Protein AF-A0A7C7RVY7-F1 (afdb_monomer_lite)

Sequence (137 aa):
MDIIFSHRCLEYQRIGHPEGPARVRIAHEYLTGKGFTSLEPAPAGREELLAVHALELVRRNMARIYQVFTEIPTILKGLINDPHMNGSCDMNEGLHRARKILLKITDMGLPTATEVLDPITPQYLAGLVCWAAIGAR

Foldseek 3Di:
DEDEDAPVQLVDDDPPDPDHSVNSVVVVVVCVVVVYHYDYADADDLVLQLCCVPPVSCVVRVSRNVVQQVVLQVVLVVQQQCVPPPNPRPNVVSLVVNLVVLVVCVVSVGAHEHEDDDPPSCVSNPPSHPYYHHDPD

Radius of gyration: 16.59 Å; chains: 1; bounding box: 36×34×41 Å

pLDDT: mean 81.67, std 9.03, range [53.22, 94.62]

Secondary structure (DSSP, 8-state):
-EEE--GGGGT---TT-SS-HHHHHHHHHHHHHTTPEEE---PPPHHHHHGGGSHHHHHHTHHHHHHHHHHHHHHHHHHHH-TTSSS---HHHHHHHHHHHHHHHHHTT---EEEE-SSSHHHHHTTT-SEEEE---

Structure (mmCIF, N/CA/C/O backbone):
data_AF-A0A7C7RVY7-F1
#
_entry.id   AF-A0A7C7RVY7-F1
#
loop_
_atom_site.group_PDB
_atom_site.id
_atom_site.type_symbol
_atom_site.label_atom_id
_atom_site.label_alt_id
_atom_site.label_comp_id
_atom_site.label_asym_id
_atom_site.label_entity_id
_atom_site.label_seq_id
_atom_site.pdbx_PDB_ins_code
_atom_site.Cartn_x
_atom_site.Cartn_y
_atom_site.Cartn_z
_atom_site.occupancy
_atom_site.B_iso_or_equiv
_atom_site.auth_seq_id
_atom_site.auth_comp_id
_atom_site.auth_asym_id
_atom_site.auth_atom_id
_atom_site.pdbx_PDB_model_num
ATOM 1 N N . MET A 1 1 ? -12.439 9.080 17.986 1.00 71.44 1 MET A N 1
ATOM 2 C CA . MET A 1 1 ? -12.164 8.882 16.549 1.00 71.44 1 MET A CA 1
ATOM 3 C C . MET A 1 1 ? -10.701 8.537 16.478 1.00 71.44 1 MET A C 1
ATOM 5 O O . MET A 1 1 ? -9.899 9.276 17.043 1.00 71.44 1 MET A O 1
ATOM 9 N N . ASP A 1 2 ? -10.384 7.404 15.875 1.00 78.94 2 ASP A N 1
ATOM 10 C CA . ASP A 1 2 ? -9.056 6.821 16.010 1.00 78.94 2 ASP A CA 1
ATOM 11 C C . ASP A 1 2 ? -8.202 7.171 14.794 1.00 78.94 2 ASP A C 1
ATOM 13 O O . ASP A 1 2 ? -8.710 7.271 13.675 1.00 78.94 2 ASP A O 1
ATOM 17 N N . ILE A 1 3 ? -6.910 7.380 15.023 1.00 82.44 3 ILE A N 1
ATOM 18 C CA . ILE A 1 3 ? -5.912 7.598 13.976 1.00 82.44 3 ILE A CA 1
ATOM 19 C C . ILE A 1 3 ? -4.927 6.440 14.000 1.00 82.44 3 ILE A C 1
ATOM 21 O O . ILE A 1 3 ? -4.540 5.971 15.065 1.00 82.44 3 ILE A O 1
ATOM 25 N N . ILE A 1 4 ? -4.518 5.967 12.829 1.00 82.62 4 ILE A N 1
ATOM 26 C CA . ILE A 1 4 ? -3.537 4.887 12.730 1.00 82.62 4 ILE A CA 1
ATOM 27 C C . ILE A 1 4 ? -2.172 5.544 12.608 1.00 82.62 4 ILE A C 1
ATOM 29 O O . ILE A 1 4 ? -1.910 6.268 11.647 1.00 82.62 4 ILE A O 1
ATOM 33 N N . PHE A 1 5 ? -1.326 5.340 13.610 1.00 84.44 5 PHE A N 1
ATOM 34 C CA . PHE A 1 5 ? -0.040 6.013 13.721 1.00 84.44 5 PHE A CA 1
ATOM 35 C C . PHE A 1 5 ? 0.999 5.038 14.258 1.00 84.44 5 PHE A C 1
ATOM 37 O O . PHE A 1 5 ? 0.720 4.334 15.219 1.00 84.44 5 PHE A O 1
ATOM 44 N N . SER A 1 6 ? 2.191 5.028 13.657 1.00 84.31 6 SER A N 1
ATOM 45 C CA . SER A 1 6 ? 3.343 4.307 14.195 1.00 84.31 6 SER A CA 1
ATOM 46 C C . SER A 1 6 ? 4.458 5.266 14.555 1.00 84.31 6 SER A C 1
ATOM 48 O O . SER A 1 6 ? 4.841 6.114 13.743 1.00 84.31 6 SER A O 1
ATOM 50 N N . HIS A 1 7 ? 5.061 5.073 15.727 1.00 85.56 7 HIS A N 1
ATOM 51 C CA . HIS A 1 7 ? 6.254 5.828 16.120 1.00 85.56 7 HIS A CA 1
ATOM 52 C C . HIS A 1 7 ? 7.431 5.628 15.156 1.00 85.56 7 HIS A C 1
ATOM 54 O O . HIS A 1 7 ? 8.246 6.537 14.999 1.00 85.56 7 HIS A O 1
ATOM 60 N N . ARG A 1 8 ? 7.470 4.511 14.417 1.00 82.81 8 ARG A N 1
ATOM 61 C CA . ARG A 1 8 ? 8.477 4.256 13.374 1.00 82.81 8 ARG A CA 1
ATOM 62 C C . ARG A 1 8 ? 8.446 5.295 12.252 1.00 82.81 8 ARG A C 1
ATOM 64 O O . ARG A 1 8 ? 9.468 5.553 11.622 1.00 82.81 8 ARG A O 1
ATOM 71 N N . CYS A 1 9 ? 7.306 5.948 12.019 1.00 78.38 9 CYS A N 1
ATOM 72 C CA . CYS A 1 9 ? 7.202 7.031 11.039 1.00 78.38 9 CYS A CA 1
ATOM 73 C C . CYS A 1 9 ? 8.065 8.250 11.415 1.00 78.38 9 CYS A C 1
ATOM 75 O O . CYS A 1 9 ? 8.415 9.042 10.542 1.00 78.38 9 CYS A O 1
ATOM 77 N N . LEU A 1 10 ? 8.436 8.399 12.693 1.00 82.50 10 LEU A N 1
ATOM 78 C CA . LEU A 1 10 ? 9.333 9.457 13.173 1.00 82.50 10 LEU A CA 1
ATOM 79 C C . LEU A 1 10 ? 10.812 9.145 12.910 1.00 82.50 10 LEU A C 1
ATOM 81 O O . LEU A 1 10 ? 11.650 10.042 12.949 1.00 82.50 10 LEU A O 1
ATOM 85 N N . GLU A 1 11 ? 11.139 7.889 12.625 1.00 81.00 11 GLU A N 1
ATOM 86 C CA . GLU A 1 11 ? 12.500 7.448 12.309 1.00 81.00 11 GLU A CA 1
ATOM 87 C C . GLU A 1 11 ? 12.790 7.538 10.804 1.00 81.00 11 GLU A C 1
ATOM 89 O O . GLU A 1 11 ? 13.937 7.422 10.374 1.00 81.00 11 GLU A O 1
ATOM 94 N N . TYR A 1 12 ? 11.758 7.755 9.982 1.00 69.69 12 TYR A N 1
ATOM 95 C CA . TYR A 1 12 ? 11.889 7.739 8.534 1.00 69.69 12 TYR A CA 1
ATOM 96 C C . TYR A 1 12 ? 12.706 8.932 8.023 1.00 69.69 12 TYR A C 1
ATOM 98 O O . TYR A 1 12 ? 12.234 10.067 7.959 1.00 69.69 12 TYR A O 1
ATOM 106 N N . GLN A 1 13 ? 13.938 8.664 7.598 1.00 65.12 13 GLN A N 1
ATOM 107 C CA . GLN A 1 13 ? 14.808 9.639 6.953 1.00 65.12 13 GLN A CA 1
ATOM 108 C C . GLN A 1 13 ? 15.165 9.150 5.555 1.00 65.12 13 GLN A C 1
ATOM 110 O O . GLN A 1 13 ? 15.951 8.222 5.379 1.00 65.12 13 GLN A O 1
ATOM 115 N N . ARG A 1 14 ? 14.584 9.783 4.534 1.00 63.16 14 ARG A N 1
ATOM 116 C CA . ARG A 1 14 ? 14.947 9.529 3.140 1.00 63.16 14 ARG A CA 1
ATOM 117 C C . ARG A 1 14 ? 15.143 10.854 2.419 1.00 63.16 14 ARG A C 1
ATOM 119 O O . ARG A 1 14 ? 14.253 11.703 2.419 1.00 63.16 14 ARG A O 1
ATOM 126 N N . ILE A 1 15 ? 16.325 11.029 1.830 1.00 53.22 15 ILE A N 1
ATOM 127 C CA . ILE A 1 15 ? 16.684 12.231 1.068 1.00 53.22 15 ILE A CA 1
ATOM 128 C C . ILE A 1 15 ? 15.660 12.413 -0.063 1.00 53.22 15 ILE A C 1
ATOM 130 O O . ILE A 1 15 ? 15.406 11.482 -0.824 1.00 53.22 15 ILE A O 1
ATOM 134 N N . GLY A 1 16 ? 15.045 13.598 -0.139 1.00 55.53 16 GLY A N 1
ATOM 135 C CA . GLY A 1 16 ? 14.034 13.933 -1.148 1.00 55.53 16 GLY A CA 1
ATOM 136 C C . GLY A 1 16 ? 12.608 13.453 -0.850 1.00 55.53 16 GLY A C 1
ATOM 137 O O . GLY A 1 16 ? 11.727 13.644 -1.685 1.00 55.53 16 GLY A O 1
ATOM 138 N N . HIS A 1 17 ? 12.340 12.848 0.314 1.00 55.22 17 HIS A N 1
ATOM 139 C CA . HIS A 1 17 ? 10.966 12.527 0.699 1.00 55.22 17 HIS A CA 1
ATOM 140 C C . HIS A 1 17 ? 10.235 13.773 1.234 1.00 55.22 17 HIS A C 1
ATOM 142 O O . HIS A 1 17 ? 10.758 14.431 2.134 1.00 55.22 17 HIS A O 1
ATOM 148 N N . PRO A 1 18 ? 9.036 14.105 0.718 1.00 55.53 18 PRO A N 1
ATOM 149 C CA . PRO A 1 18 ? 8.340 15.354 1.051 1.00 55.53 18 PRO A CA 1
ATOM 150 C C . PRO A 1 18 ? 7.820 15.394 2.494 1.00 55.53 18 PRO A C 1
ATOM 152 O O . PRO A 1 18 ? 7.736 16.462 3.097 1.00 55.53 18 PRO A O 1
ATOM 155 N N . GLU A 1 19 ? 7.513 14.227 3.061 1.00 61.81 19 GLU A N 1
ATOM 156 C CA . GLU A 1 19 ? 7.123 14.083 4.461 1.00 61.81 19 GLU A CA 1
ATOM 157 C C . GLU A 1 19 ? 8.348 13.703 5.289 1.00 61.81 19 GLU A C 1
ATOM 159 O O . GLU A 1 19 ? 8.809 12.560 5.246 1.00 61.81 19 GLU A O 1
ATOM 164 N N . GLY A 1 20 ? 8.905 14.690 5.992 1.00 68.94 20 GLY A N 1
ATOM 165 C CA . GLY A 1 20 ? 9.962 14.481 6.976 1.00 68.94 20 GLY A CA 1
ATOM 166 C C . GLY A 1 20 ? 9.390 14.173 8.368 1.00 68.94 20 GLY A C 1
ATOM 167 O O . GLY A 1 20 ? 8.259 14.572 8.666 1.00 68.94 20 GLY A O 1
ATOM 168 N N . PRO A 1 21 ? 10.181 13.565 9.272 1.00 78.56 21 PRO A N 1
ATOM 169 C CA . PRO A 1 21 ? 9.762 13.234 10.640 1.00 78.56 21 PRO A CA 1
ATOM 170 C C . PRO A 1 21 ? 9.120 14.389 11.410 1.00 78.56 21 PRO A C 1
ATOM 172 O O . PRO A 1 21 ? 8.232 14.193 12.237 1.00 78.56 21 PRO A O 1
ATOM 175 N N . ALA A 1 22 ? 9.565 15.618 11.133 1.00 81.75 22 ALA A N 1
ATOM 176 C CA . ALA A 1 22 ? 9.038 16.821 11.759 1.00 81.75 22 ALA A CA 1
ATOM 177 C C . ALA A 1 22 ? 7.565 17.081 11.403 1.00 81.75 22 ALA A C 1
ATOM 179 O O . ALA A 1 22 ? 6.787 17.401 12.296 1.00 81.75 22 ALA A O 1
ATOM 180 N N . ARG A 1 23 ? 7.161 16.905 10.135 1.00 79.62 23 ARG A N 1
ATOM 181 C CA . ARG A 1 23 ? 5.758 17.087 9.718 1.00 79.62 23 ARG A CA 1
ATOM 182 C C . ARG A 1 23 ? 4.855 16.028 10.331 1.00 79.62 23 ARG A C 1
ATOM 184 O O . ARG A 1 23 ? 3.813 16.365 10.885 1.00 79.62 23 ARG A O 1
ATOM 191 N N . VAL A 1 24 ? 5.301 14.773 10.293 1.00 83.38 24 VAL A N 1
ATOM 192 C CA . VAL A 1 24 ? 4.584 13.635 10.880 1.00 83.38 24 VAL A CA 1
ATOM 193 C C . VAL A 1 24 ? 4.355 13.848 12.380 1.00 83.38 24 VAL A C 1
ATOM 195 O O . VAL A 1 24 ? 3.243 13.655 12.867 1.00 83.38 24 VAL A O 1
ATOM 198 N N . ARG A 1 25 ? 5.378 14.318 13.103 1.00 86.75 25 ARG A N 1
ATOM 199 C CA . ARG A 1 25 ? 5.276 14.656 14.528 1.00 86.75 25 ARG A CA 1
ATOM 200 C C . ARG A 1 25 ? 4.276 15.778 14.798 1.00 86.75 25 ARG A C 1
ATOM 202 O O . ARG A 1 25 ? 3.405 15.597 15.638 1.00 86.75 25 ARG A O 1
ATOM 209 N N . ILE A 1 26 ? 4.361 16.892 14.066 1.00 88.06 26 ILE A N 1
ATOM 210 C CA . ILE A 1 26 ? 3.440 18.031 14.233 1.00 88.06 26 ILE A CA 1
ATOM 211 C C . ILE A 1 26 ? 1.990 17.593 13.995 1.00 88.06 26 ILE A C 1
ATOM 213 O O . ILE A 1 26 ? 1.102 17.944 14.770 1.00 88.06 26 ILE A O 1
ATOM 217 N N . ALA A 1 27 ? 1.744 16.806 12.944 1.00 86.50 27 ALA A N 1
ATOM 218 C CA . ALA A 1 27 ? 0.415 16.286 12.646 1.00 86.50 27 ALA A CA 1
ATOM 219 C C . ALA A 1 27 ? -0.095 15.362 13.763 1.00 86.50 27 ALA A C 1
ATOM 221 O O . ALA A 1 27 ? -1.235 15.509 14.201 1.00 86.50 27 ALA A O 1
ATOM 222 N N . HIS A 1 28 ? 0.751 14.454 14.262 1.00 87.56 28 HIS A N 1
ATOM 223 C CA . HIS A 1 28 ? 0.386 13.583 15.375 1.00 87.56 28 HIS A CA 1
ATOM 224 C C . HIS A 1 28 ? 0.059 14.390 16.637 1.00 87.56 28 HIS A C 1
ATOM 226 O O . HIS A 1 28 ? -1.009 14.190 17.213 1.00 87.56 28 HIS A O 1
ATOM 232 N N . GLU A 1 29 ? 0.927 15.313 17.051 1.00 90.12 29 GLU A N 1
ATOM 233 C CA . GLU A 1 29 ? 0.724 16.151 18.240 1.00 90.12 29 GLU A CA 1
ATOM 234 C C . GLU A 1 29 ? -0.567 16.975 18.131 1.00 90.12 29 GLU A C 1
ATOM 236 O O . GLU A 1 29 ? -1.357 17.019 19.077 1.00 90.12 29 GLU A O 1
ATOM 241 N N . TYR A 1 30 ? -0.828 17.567 16.960 1.00 91.19 30 TYR A N 1
ATOM 242 C CA . TYR A 1 30 ? -2.057 18.311 16.692 1.00 91.19 30 TYR A CA 1
ATOM 243 C C . TYR A 1 30 ? -3.309 17.439 16.851 1.00 91.19 30 TYR A C 1
ATOM 245 O O . TYR A 1 30 ? -4.262 17.840 17.521 1.00 91.19 30 TYR A O 1
ATOM 253 N N . LEU A 1 31 ? -3.315 16.243 16.254 1.00 89.31 31 LEU A N 1
ATOM 254 C CA . LEU A 1 31 ? -4.461 15.334 16.304 1.00 89.31 31 LEU A CA 1
ATOM 255 C C . LEU A 1 31 ? -4.685 14.786 17.719 1.00 89.31 31 LEU A C 1
ATOM 257 O O . LEU A 1 31 ? -5.818 14.784 18.199 1.00 89.31 31 LEU A O 1
ATOM 261 N N . THR A 1 32 ? -3.623 14.422 18.436 1.00 88.94 32 THR A N 1
ATOM 262 C CA . THR A 1 32 ? -3.720 14.023 19.849 1.00 88.94 32 THR A CA 1
ATOM 263 C C . THR A 1 32 ? -4.286 15.159 20.700 1.00 88.94 32 THR A C 1
ATOM 265 O O . THR A 1 32 ? -5.186 14.938 21.508 1.00 88.94 32 THR A O 1
ATOM 268 N N . GLY A 1 33 ? -3.846 16.401 20.466 1.00 91.31 33 GLY A N 1
ATOM 269 C CA . GLY A 1 33 ? -4.378 17.594 21.134 1.00 91.31 33 GLY A CA 1
ATOM 270 C C . GLY A 1 33 ? -5.858 17.874 20.838 1.00 91.31 33 GLY A C 1
ATOM 271 O O . GLY A 1 33 ? -6.526 18.549 21.618 1.00 91.31 33 GLY A O 1
ATOM 272 N N . LYS A 1 34 ? -6.401 17.331 19.741 1.00 92.31 34 LYS A N 1
ATOM 273 C CA . LYS A 1 34 ? -7.833 17.369 19.398 1.00 92.31 34 LYS A CA 1
ATOM 274 C C . LYS A 1 34 ? -8.634 16.193 19.978 1.00 92.31 34 LYS A C 1
ATOM 276 O O . LYS A 1 34 ? -9.831 16.105 19.716 1.00 92.31 34 LYS A O 1
ATOM 281 N N . GLY A 1 35 ? -8.005 15.318 20.765 1.00 90.38 35 GLY A N 1
ATOM 282 C CA . GLY A 1 35 ? -8.652 14.172 21.407 1.00 90.38 35 GLY A CA 1
ATOM 283 C C . GLY A 1 35 ? -8.761 12.929 20.521 1.00 90.38 35 GLY A C 1
ATOM 284 O O . GLY A 1 35 ? -9.567 12.046 20.813 1.00 90.38 35 GLY A O 1
ATOM 285 N N . PHE A 1 36 ? -7.986 12.847 19.435 1.00 89.31 36 PHE A N 1
ATOM 286 C CA . PHE A 1 36 ? -7.880 11.616 18.652 1.00 89.31 36 PHE A CA 1
ATOM 287 C C . PHE A 1 36 ? -6.973 10.616 19.369 1.00 89.31 36 PHE A C 1
ATOM 289 O O . PHE A 1 36 ? -5.951 10.988 19.946 1.00 89.31 36 PHE A O 1
ATOM 296 N N . THR A 1 37 ? -7.343 9.340 19.318 1.00 87.19 37 THR A N 1
ATOM 297 C CA . THR A 1 37 ? -6.574 8.255 19.934 1.00 87.19 37 THR A CA 1
ATOM 298 C C . THR A 1 37 ? -5.733 7.556 18.873 1.00 87.19 37 THR A C 1
ATOM 300 O O . THR A 1 37 ? -6.255 7.169 17.828 1.00 87.19 37 THR A O 1
ATOM 303 N N . SER A 1 38 ? -4.435 7.396 19.136 1.00 84.31 38 SER A N 1
ATOM 304 C CA . SER A 1 38 ? -3.533 6.665 18.245 1.00 84.31 38 SER A CA 1
ATOM 305 C C . SER A 1 38 ? -3.680 5.157 18.416 1.00 84.31 38 SER A C 1
ATOM 307 O O . SER A 1 38 ? -3.599 4.637 19.528 1.00 84.31 38 SER A O 1
ATOM 309 N N . LEU A 1 39 ? -3.842 4.461 17.297 1.00 86.19 39 LEU A N 1
ATOM 310 C CA . LEU A 1 39 ? -3.772 3.013 17.184 1.00 86.19 39 LEU A CA 1
ATOM 311 C C . LEU A 1 39 ? -2.469 2.637 16.477 1.00 86.19 39 LEU A C 1
ATOM 313 O O . LEU A 1 39 ? -2.258 3.013 15.321 1.00 86.19 39 LEU A O 1
ATOM 317 N N . GLU A 1 40 ? -1.617 1.880 17.167 1.00 83.56 40 GLU A N 1
ATOM 318 C CA . GLU A 1 40 ? -0.379 1.365 16.583 1.00 83.56 40 GLU A CA 1
ATOM 319 C C . GLU A 1 40 ? -0.717 0.258 15.562 1.00 83.56 40 GLU A C 1
ATOM 321 O O . GLU A 1 40 ? -1.456 -0.679 15.891 1.00 83.56 40 GLU A O 1
ATOM 326 N N . PRO A 1 41 ? -0.224 0.349 14.315 1.00 83.50 41 PRO A N 1
ATOM 327 C CA . PRO A 1 41 ? -0.417 -0.698 13.321 1.00 83.50 41 PRO A CA 1
ATOM 328 C C . PRO A 1 41 ? 0.339 -1.977 13.707 1.00 83.50 41 PRO A C 1
ATOM 330 O O . PRO A 1 41 ? 1.463 -1.929 14.206 1.00 83.50 41 PRO A O 1
ATOM 333 N N . ALA A 1 42 ? -0.270 -3.132 13.438 1.00 83.12 42 ALA A N 1
ATOM 334 C CA . ALA A 1 42 ? 0.368 -4.439 13.584 1.00 83.12 42 ALA A CA 1
ATOM 335 C C . ALA A 1 42 ? 0.015 -5.341 12.391 1.00 83.12 42 ALA A C 1
ATOM 337 O O . ALA A 1 42 ? -1.090 -5.232 11.869 1.00 83.12 42 ALA A O 1
ATOM 338 N N . PRO A 1 43 ? 0.880 -6.274 11.960 1.00 80.75 43 PRO A N 1
ATOM 339 C CA . PRO A 1 43 ? 0.589 -7.113 10.799 1.00 80.75 43 PRO A CA 1
ATOM 340 C C . PRO A 1 43 ? -0.731 -7.876 10.963 1.00 80.75 43 PRO A C 1
ATOM 342 O O . PRO A 1 43 ? -0.964 -8.481 12.011 1.00 80.75 43 PRO A O 1
ATOM 345 N N . ALA A 1 44 ? -1.603 -7.859 9.954 1.00 82.62 44 ALA A N 1
ATOM 346 C CA . ALA A 1 44 ? -2.849 -8.626 9.976 1.00 82.62 44 ALA A CA 1
ATOM 347 C C . ALA A 1 44 ? -2.589 -10.120 9.725 1.00 82.62 44 ALA A C 1
ATOM 349 O O . ALA A 1 44 ? -1.814 -10.495 8.844 1.00 82.62 44 ALA A O 1
ATOM 350 N N . GLY A 1 45 ? -3.254 -10.979 10.495 1.00 82.88 45 GLY A N 1
ATOM 351 C CA . GLY A 1 45 ? -3.309 -12.416 10.251 1.00 82.88 45 GLY A CA 1
ATOM 352 C C . GLY A 1 45 ? -4.258 -12.768 9.104 1.00 82.88 45 GLY A C 1
ATOM 353 O O . GLY A 1 45 ? -5.102 -11.973 8.693 1.00 82.88 45 GLY A O 1
ATOM 354 N N . ARG A 1 46 ? -4.159 -14.003 8.598 1.00 79.06 46 ARG A N 1
ATOM 355 C CA . ARG A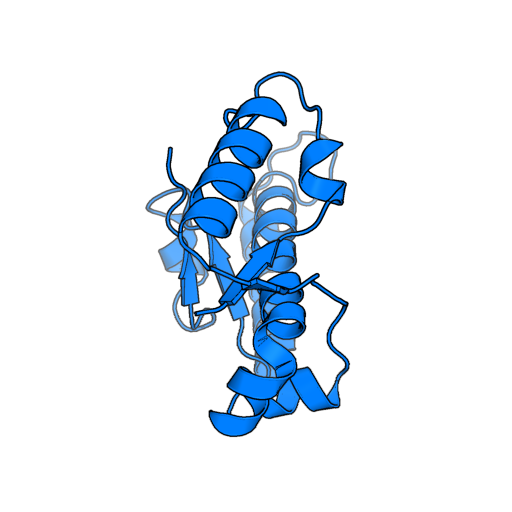 1 46 ? -4.982 -14.480 7.471 1.00 79.06 46 ARG A CA 1
ATOM 356 C C . ARG A 1 46 ? -6.484 -14.364 7.735 1.00 79.06 46 ARG A C 1
ATOM 358 O O . ARG A 1 46 ? -7.221 -13.950 6.851 1.00 79.06 46 ARG A O 1
ATOM 365 N N . 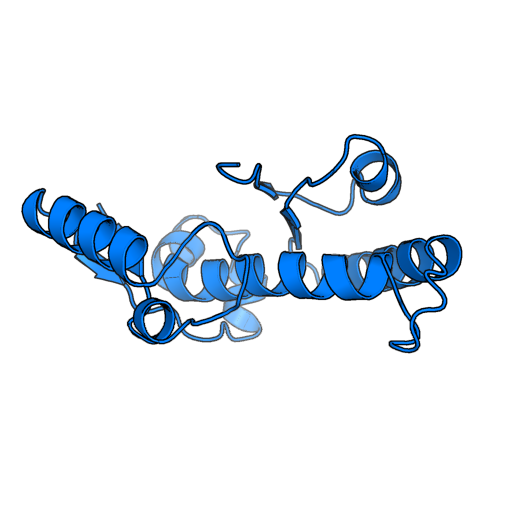GLU A 1 47 ? -6.932 -14.725 8.934 1.00 80.75 47 GLU A N 1
ATOM 366 C CA . GLU A 1 47 ? -8.352 -14.669 9.304 1.00 80.75 47 GLU A CA 1
ATOM 367 C C . GLU A 1 47 ? -8.882 -13.233 9.326 1.00 80.75 47 GLU A C 1
ATOM 369 O O . GLU A 1 47 ? -9.973 -12.971 8.833 1.00 80.75 47 GLU A O 1
ATOM 374 N N . GLU A 1 48 ? -8.087 -12.284 9.818 1.00 80.38 48 GLU A N 1
ATOM 375 C CA . GLU A 1 48 ? -8.458 -10.866 9.867 1.00 80.38 48 GLU A CA 1
ATOM 376 C C . GLU A 1 48 ? -8.516 -10.248 8.475 1.00 80.38 48 GLU A C 1
ATOM 378 O O . GLU A 1 48 ? -9.399 -9.443 8.191 1.00 80.38 48 GLU A O 1
ATOM 383 N N . LEU A 1 49 ? -7.601 -10.666 7.597 1.00 78.25 49 LEU A N 1
ATOM 384 C CA . LEU A 1 49 ? -7.602 -10.283 6.192 1.00 78.25 49 LEU A CA 1
ATOM 385 C C . LEU A 1 49 ? -8.822 -10.839 5.452 1.00 78.25 49 LEU A C 1
ATOM 387 O O . LEU A 1 49 ? -9.390 -10.141 4.625 1.00 78.25 49 LEU A O 1
ATOM 391 N N . LEU A 1 50 ? -9.267 -12.060 5.754 1.00 78.88 50 LEU A N 1
ATOM 392 C CA . LEU A 1 50 ? -10.489 -12.625 5.167 1.00 78.88 50 LEU A CA 1
ATOM 393 C C . LEU A 1 50 ? -11.762 -11.992 5.754 1.00 78.88 50 LEU A C 1
ATOM 395 O O . LEU A 1 50 ? -12.786 -11.897 5.080 1.00 78.88 5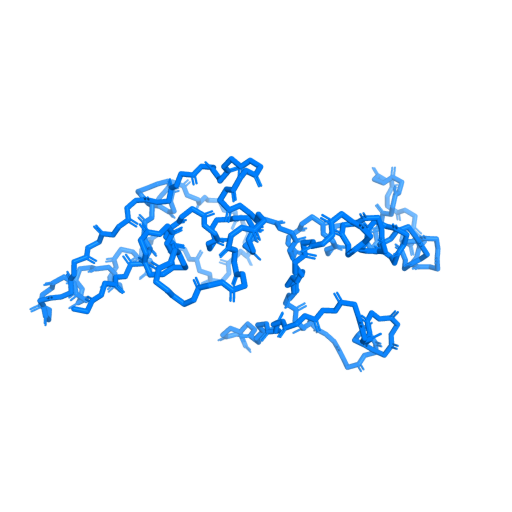0 LEU A O 1
ATOM 399 N N . ALA A 1 51 ? -11.694 -11.522 6.998 1.00 77.81 51 ALA A N 1
ATOM 400 C CA . ALA A 1 51 ? -12.794 -10.894 7.721 1.00 77.81 51 ALA A CA 1
ATOM 401 C C . ALA A 1 51 ? -13.101 -9.447 7.295 1.00 77.81 51 ALA A C 1
ATOM 403 O O . ALA A 1 51 ? -14.079 -8.863 7.762 1.00 77.81 51 ALA A O 1
ATOM 404 N N . VAL A 1 52 ? -12.306 -8.867 6.396 1.00 75.19 52 VAL A N 1
ATOM 405 C CA . VAL A 1 52 ? -12.486 -7.506 5.855 1.00 75.19 52 VAL A CA 1
ATOM 406 C C . VAL A 1 52 ? -13.836 -7.260 5.172 1.00 75.19 52 VAL A C 1
ATOM 408 O O . VAL A 1 52 ? -14.222 -6.113 4.972 1.00 75.19 52 VAL A O 1
ATOM 411 N N . HIS A 1 53 ? -14.576 -8.320 4.841 1.00 75.75 53 HIS A N 1
ATOM 412 C CA . HIS A 1 53 ? -15.933 -8.227 4.293 1.00 75.75 53 HIS A CA 1
ATOM 413 C C . HIS A 1 53 ? -17.002 -7.938 5.363 1.00 75.75 53 HIS A C 1
ATOM 415 O O . HIS A 1 53 ? -18.143 -7.636 5.024 1.00 75.75 53 HIS A O 1
ATOM 421 N N . ALA A 1 54 ? -16.650 -7.994 6.653 1.00 81.25 54 ALA A N 1
ATOM 422 C CA . ALA A 1 54 ? -17.543 -7.694 7.768 1.00 81.25 54 ALA A CA 1
ATOM 423 C C . ALA A 1 54 ? -17.149 -6.380 8.461 1.00 81.25 54 ALA A C 1
ATOM 425 O O . ALA A 1 54 ? -16.094 -6.277 9.087 1.00 81.25 54 ALA A O 1
ATOM 426 N N . LEU A 1 55 ? -18.038 -5.381 8.414 1.00 75.62 55 LEU A N 1
ATOM 427 C CA . LEU A 1 55 ? -17.790 -4.030 8.940 1.00 75.62 55 LEU A CA 1
ATOM 428 C C . LEU A 1 55 ? -17.358 -4.013 10.418 1.00 75.62 55 LEU A C 1
ATOM 430 O O . LEU A 1 55 ? -16.531 -3.196 10.820 1.00 75.62 55 LEU A O 1
ATOM 434 N N . GLU A 1 56 ? -17.908 -4.911 11.232 1.00 75.56 56 GLU A N 1
ATOM 435 C CA . GLU A 1 56 ? -17.581 -5.020 12.655 1.00 75.56 56 GLU A CA 1
ATOM 436 C C . GLU A 1 56 ? -16.147 -5.526 12.887 1.00 75.56 56 GLU A C 1
ATOM 438 O O . GLU A 1 56 ? -15.423 -4.997 13.733 1.00 75.56 56 GLU A O 1
ATOM 443 N N . LEU A 1 57 ? -15.696 -6.488 12.078 1.00 73.88 57 LEU A N 1
ATOM 444 C CA . LEU A 1 57 ? -14.339 -7.037 12.145 1.00 73.88 57 LEU A CA 1
ATOM 445 C C . LEU A 1 57 ? -13.309 -6.082 11.543 1.00 73.88 57 LEU A C 1
ATOM 447 O O . LEU A 1 57 ? -12.199 -5.980 12.066 1.00 73.88 57 LEU A O 1
ATOM 451 N N . VAL A 1 58 ? -13.700 -5.329 10.511 1.00 75.75 58 VAL A N 1
ATOM 452 C CA . VAL A 1 58 ? -12.915 -4.211 9.978 1.00 75.75 58 VAL A CA 1
ATOM 453 C C . VAL A 1 58 ? -12.668 -3.187 11.076 1.00 75.75 58 VAL A C 1
ATOM 455 O O . VAL A 1 58 ? -11.515 -2.902 11.371 1.00 75.75 58 VAL A O 1
ATOM 458 N N . ARG A 1 59 ? -13.723 -2.719 11.761 1.00 75.62 59 ARG A N 1
ATOM 459 C CA . ARG A 1 59 ? -13.609 -1.761 12.877 1.00 75.62 59 ARG A CA 1
ATOM 460 C C . ARG A 1 59 ? -12.691 -2.255 13.990 1.00 75.62 59 ARG A C 1
ATOM 462 O O . ARG A 1 59 ? -11.878 -1.484 14.488 1.00 75.62 59 ARG A O 1
ATOM 469 N N . ARG A 1 60 ? -12.790 -3.536 14.350 1.00 79.75 60 ARG A N 1
ATOM 470 C CA . ARG A 1 60 ? -11.965 -4.142 15.402 1.00 79.75 60 ARG A CA 1
ATOM 471 C C . ARG A 1 60 ? -10.484 -4.255 15.022 1.00 79.75 60 ARG A C 1
ATOM 473 O O . ARG A 1 60 ? -9.637 -4.149 15.901 1.00 79.75 60 ARG A O 1
ATOM 480 N N . ASN A 1 61 ? -10.176 -4.448 13.739 1.00 81.25 61 ASN A N 1
ATOM 481 C CA . ASN A 1 61 ? -8.820 -4.728 13.252 1.00 81.25 61 ASN A CA 1
ATOM 482 C C . ASN A 1 61 ? -8.273 -3.646 12.302 1.00 81.25 61 ASN A C 1
ATOM 484 O O . ASN A 1 61 ? -7.327 -3.901 11.553 1.00 81.25 61 ASN A O 1
ATOM 488 N N . MET A 1 62 ? -8.840 -2.433 12.339 1.00 77.00 62 MET A N 1
ATOM 489 C CA . MET A 1 62 ? -8.527 -1.335 11.411 1.00 77.00 62 MET A CA 1
ATOM 490 C C . MET A 1 62 ? -7.031 -1.059 11.286 1.00 77.00 62 MET A C 1
ATOM 492 O O . MET A 1 62 ? -6.523 -0.969 10.173 1.00 77.00 62 MET A O 1
ATOM 496 N N . ALA A 1 63 ? -6.318 -0.954 12.411 1.00 79.94 63 ALA A N 1
ATOM 497 C CA . ALA A 1 63 ? -4.885 -0.656 12.427 1.00 79.94 63 ALA A CA 1
ATOM 498 C C . ALA A 1 63 ? -4.060 -1.714 11.680 1.00 79.94 63 ALA A C 1
ATOM 500 O O . ALA A 1 63 ? -3.090 -1.389 10.996 1.00 79.94 63 ALA A O 1
ATOM 501 N N . ARG A 1 64 ? -4.490 -2.978 11.762 1.00 80.31 64 ARG A N 1
ATOM 502 C CA . ARG A 1 64 ? -3.807 -4.109 11.133 1.00 80.31 64 ARG A CA 1
ATOM 503 C C . ARG A 1 64 ? -4.091 -4.200 9.643 1.00 80.31 64 ARG A C 1
ATOM 505 O O . ARG A 1 64 ? -3.182 -4.368 8.833 1.00 80.31 64 ARG A O 1
ATOM 512 N N . ILE A 1 65 ? -5.360 -4.036 9.284 1.00 75.81 65 ILE A N 1
ATOM 513 C CA . ILE A 1 65 ? -5.827 -4.022 7.897 1.00 75.81 65 ILE A CA 1
ATOM 514 C C . ILE A 1 65 ? -5.193 -2.847 7.135 1.00 75.81 65 ILE A C 1
ATOM 516 O O . ILE A 1 65 ? -4.700 -3.016 6.021 1.00 75.81 65 ILE A O 1
ATOM 520 N N . TYR A 1 66 ? -5.132 -1.671 7.760 1.00 75.62 66 TYR A N 1
ATOM 521 C CA . TYR A 1 66 ? -4.499 -0.485 7.189 1.00 75.62 66 TYR A CA 1
ATOM 522 C C . TYR A 1 66 ? -3.011 -0.691 6.903 1.00 75.62 66 TYR A C 1
ATOM 524 O O . TYR A 1 66 ? -2.559 -0.321 5.823 1.00 75.62 66 TYR A O 1
ATOM 532 N N . GLN A 1 67 ? -2.254 -1.325 7.811 1.00 74.06 67 GLN A N 1
ATOM 533 C CA . GLN A 1 67 ? -0.832 -1.595 7.575 1.00 74.06 67 GLN A CA 1
ATOM 534 C C . GLN A 1 67 ? -0.619 -2.366 6.267 1.00 74.06 67 GLN A C 1
ATOM 536 O O . GLN A 1 67 ? 0.167 -1.945 5.416 1.00 74.06 67 GLN A O 1
ATOM 541 N N . VAL A 1 68 ? -1.382 -3.443 6.064 1.00 73.00 68 VAL A N 1
ATOM 542 C CA . VAL A 1 68 ? -1.308 -4.254 4.841 1.00 73.00 68 VAL A CA 1
ATOM 543 C C . VAL A 1 68 ? -1.654 -3.418 3.607 1.00 73.00 68 VAL A C 1
ATOM 545 O O . VAL A 1 68 ? -0.927 -3.454 2.614 1.00 73.00 68 VAL A O 1
ATOM 548 N N . PHE A 1 69 ? -2.700 -2.591 3.681 1.00 71.19 69 PHE A N 1
ATOM 549 C CA . PHE A 1 69 ? -3.062 -1.694 2.583 1.00 71.19 69 PHE A CA 1
ATOM 550 C C . PHE A 1 69 ? -2.045 -0.586 2.301 1.00 71.19 69 PHE A C 1
ATOM 552 O O . PHE A 1 69 ? -2.054 -0.074 1.190 1.00 71.19 69 PHE A O 1
ATOM 559 N N . THR A 1 70 ? -1.180 -0.207 3.245 1.00 68.44 70 THR A N 1
ATOM 560 C CA . THR A 1 70 ? -0.114 0.789 3.008 1.00 68.44 70 THR A CA 1
ATOM 561 C C . THR A 1 70 ? 1.168 0.189 2.428 1.00 68.44 70 THR A C 1
ATOM 563 O O . THR A 1 70 ? 1.841 0.824 1.610 1.00 68.44 70 THR A O 1
ATOM 566 N N . GLU A 1 71 ? 1.500 -1.049 2.796 1.00 68.19 71 GLU A N 1
ATOM 567 C CA . GLU A 1 71 ? 2.698 -1.731 2.296 1.00 68.19 71 GLU A CA 1
ATOM 568 C C . GLU A 1 71 ? 2.530 -2.170 0.830 1.00 68.19 71 GLU A C 1
ATOM 570 O O . GLU A 1 71 ? 3.450 -1.990 0.027 1.00 68.19 71 GLU A O 1
ATOM 575 N N . ILE A 1 72 ? 1.340 -2.655 0.446 1.00 69.62 72 ILE A N 1
ATOM 576 C CA . ILE A 1 72 ? 1.029 -3.093 -0.930 1.00 69.62 72 ILE A CA 1
ATOM 577 C C . ILE A 1 72 ? 1.309 -1.994 -1.988 1.00 69.62 72 ILE A C 1
ATOM 579 O O . ILE A 1 72 ? 2.074 -2.275 -2.914 1.00 69.62 72 ILE A O 1
ATOM 583 N N . PRO A 1 73 ? 0.792 -0.748 -1.874 1.00 62.25 73 PRO A N 1
ATOM 584 C CA . PRO A 1 73 ? 1.100 0.355 -2.788 1.00 62.25 73 PRO A CA 1
ATOM 585 C C . PRO A 1 73 ? 2.600 0.599 -2.982 1.00 62.25 73 PRO A C 1
ATOM 587 O O . PRO A 1 73 ? 3.071 0.783 -4.105 1.00 62.25 73 PRO A O 1
ATOM 590 N N . THR A 1 74 ? 3.364 0.585 -1.885 1.00 67.75 74 THR A N 1
ATOM 591 C CA . THR A 1 74 ? 4.804 0.882 -1.902 1.00 67.75 74 THR A CA 1
ATOM 592 C C . THR A 1 74 ? 5.576 -0.204 -2.646 1.00 67.75 74 THR A C 1
ATOM 594 O O . THR A 1 74 ? 6.460 0.097 -3.453 1.00 67.75 74 THR A O 1
ATOM 597 N N . ILE A 1 75 ? 5.208 -1.467 -2.416 1.00 72.50 75 ILE A N 1
ATOM 598 C CA . ILE A 1 75 ? 5.801 -2.628 -3.085 1.00 72.50 75 ILE A CA 1
ATOM 599 C C . ILE A 1 75 ? 5.460 -2.616 -4.580 1.00 72.50 75 ILE A C 1
ATOM 601 O O . ILE A 1 75 ? 6.352 -2.785 -5.414 1.00 72.50 75 ILE A O 1
ATOM 605 N N . LEU A 1 76 ? 4.195 -2.365 -4.934 1.00 78.38 76 LEU A N 1
ATOM 606 C CA . LEU A 1 76 ? 3.752 -2.336 -6.329 1.00 78.38 76 LEU A CA 1
ATOM 607 C C . LEU A 1 76 ? 4.426 -1.219 -7.122 1.00 78.38 76 LEU A C 1
ATOM 609 O O . LEU A 1 76 ? 4.823 -1.450 -8.258 1.00 78.38 76 LEU A O 1
ATOM 613 N N . LYS A 1 77 ? 4.636 -0.041 -6.525 1.00 77.44 77 LYS A N 1
ATOM 614 C CA . LYS A 1 77 ? 5.353 1.055 -7.186 1.00 77.44 77 LYS A CA 1
ATOM 615 C C . LYS A 1 77 ? 6.771 0.651 -7.591 1.00 77.44 77 LYS A C 1
ATOM 617 O O . LYS A 1 77 ? 7.178 0.920 -8.720 1.00 77.44 77 LYS A O 1
ATOM 622 N N . GLY A 1 78 ? 7.532 0.043 -6.680 1.00 82.81 78 GLY A N 1
ATOM 623 C CA . GLY A 1 78 ? 8.890 -0.419 -6.981 1.00 82.81 78 GLY A CA 1
ATOM 624 C C . GLY A 1 78 ? 8.890 -1.496 -8.064 1.00 82.81 78 GLY A C 1
ATOM 625 O O . GLY A 1 78 ? 9.646 -1.404 -9.026 1.00 82.81 78 GLY A O 1
ATOM 626 N N . LEU A 1 79 ? 7.977 -2.462 -7.941 1.00 88.38 79 LEU A N 1
ATOM 627 C CA . LEU A 1 79 ? 7.850 -3.583 -8.868 1.00 88.38 79 LEU A CA 1
ATOM 628 C C . LEU A 1 79 ? 7.432 -3.161 -10.283 1.00 88.38 79 LEU A C 1
ATOM 630 O O . LEU A 1 79 ? 7.953 -3.709 -11.247 1.00 88.38 79 LEU A O 1
ATOM 634 N N . ILE A 1 80 ? 6.481 -2.232 -10.410 1.00 91.25 80 ILE A N 1
ATOM 635 C CA . ILE A 1 80 ? 5.999 -1.757 -11.713 1.00 91.25 80 ILE A CA 1
ATOM 636 C C . ILE A 1 80 ? 7.097 -0.977 -12.425 1.00 91.25 80 ILE A C 1
ATOM 638 O O . ILE A 1 80 ? 7.284 -1.165 -13.619 1.00 91.25 80 ILE A O 1
ATOM 642 N N . ASN A 1 81 ? 7.819 -0.115 -11.705 1.00 89.12 81 ASN A N 1
ATOM 643 C CA . ASN A 1 81 ? 8.825 0.733 -12.333 1.00 89.12 81 ASN A CA 1
ATOM 644 C C . ASN A 1 81 ? 10.077 -0.043 -12.735 1.00 89.12 81 ASN A C 1
ATOM 646 O O . ASN A 1 81 ? 10.585 0.202 -13.816 1.00 89.12 81 ASN A O 1
ATOM 650 N N . ASP A 1 82 ? 10.580 -0.951 -11.899 1.00 90.69 82 ASP A N 1
ATOM 651 C CA . ASP A 1 82 ? 11.798 -1.710 -12.193 1.00 90.69 82 ASP A CA 1
ATOM 652 C C . ASP A 1 82 ? 11.695 -3.136 -11.628 1.00 90.69 82 ASP A C 1
ATOM 654 O O . ASP A 1 82 ? 12.215 -3.430 -10.545 1.00 90.69 82 ASP A O 1
ATOM 658 N N . PRO A 1 83 ? 11.015 -4.055 -12.339 1.00 92.69 83 PRO A N 1
ATOM 659 C CA . PRO A 1 83 ? 10.729 -5.397 -11.827 1.00 92.69 83 PRO A CA 1
ATOM 660 C C . PRO A 1 83 ? 11.976 -6.250 -11.583 1.00 92.69 83 PRO A C 1
ATOM 662 O O . PRO A 1 83 ? 11.888 -7.281 -10.907 1.00 92.69 83 PRO A O 1
ATOM 665 N N . HIS A 1 84 ? 13.115 -5.858 -12.151 1.00 91.31 84 HIS A N 1
ATOM 666 C CA . HIS A 1 84 ? 14.389 -6.561 -12.042 1.00 91.31 84 HIS A CA 1
ATOM 667 C C . HIS A 1 84 ? 15.328 -5.946 -10.997 1.00 91.31 84 HIS A C 1
ATOM 669 O O . HIS A 1 84 ? 16.364 -6.543 -10.714 1.00 91.31 84 HIS A O 1
ATOM 675 N N . MET A 1 85 ? 14.972 -4.793 -10.414 1.00 88.50 85 MET A N 1
ATOM 676 C CA . MET A 1 85 ? 15.800 -4.048 -9.457 1.00 88.50 85 MET A CA 1
ATOM 677 C C . MET A 1 85 ? 17.223 -3.760 -9.973 1.00 88.50 85 MET A C 1
ATOM 679 O O . MET A 1 85 ? 18.190 -3.790 -9.211 1.00 88.50 85 MET A O 1
ATOM 683 N N . ASN A 1 86 ? 17.361 -3.525 -11.277 1.00 91.50 86 ASN A N 1
ATOM 684 C CA . ASN A 1 86 ? 18.642 -3.325 -11.957 1.00 91.50 86 ASN A CA 1
ATOM 685 C C . ASN A 1 86 ? 18.704 -2.015 -12.761 1.00 91.50 86 ASN A C 1
ATOM 687 O O . ASN A 1 86 ? 19.670 -1.793 -13.488 1.00 91.50 86 ASN A O 1
ATOM 691 N N . GLY A 1 87 ? 17.687 -1.158 -12.650 1.00 89.31 87 GLY A N 1
ATOM 692 C CA . GLY A 1 87 ? 17.578 0.103 -13.378 1.00 89.31 87 GLY A CA 1
ATOM 693 C C . GLY A 1 87 ? 17.124 -0.031 -14.834 1.00 89.31 87 GLY A C 1
ATOM 694 O O . GLY A 1 87 ? 17.172 0.957 -15.560 1.00 89.31 87 GLY A O 1
ATOM 695 N N . SER A 1 88 ? 16.689 -1.218 -15.274 1.00 91.31 88 SER A N 1
ATOM 696 C CA . SER A 1 88 ? 16.193 -1.447 -16.645 1.00 91.31 88 SER A CA 1
ATOM 697 C C . SER A 1 88 ? 14.906 -0.690 -16.962 1.00 91.31 88 SER A C 1
ATOM 699 O O . SER A 1 88 ? 14.628 -0.415 -18.127 1.00 91.31 88 SER A O 1
ATOM 701 N N . CYS A 1 89 ? 14.129 -0.361 -15.929 1.00 91.31 89 CYS A N 1
ATOM 702 C CA . CYS A 1 89 ? 12.835 0.294 -16.048 1.00 91.31 89 CYS A CA 1
ATOM 703 C C . CYS A 1 89 ? 11.843 -0.452 -16.966 1.00 91.31 89 CYS A C 1
ATOM 705 O O . CYS A 1 89 ? 11.066 0.182 -17.685 1.00 91.31 89 CYS A O 1
ATOM 707 N N . ASP A 1 90 ? 11.876 -1.794 -16.979 1.00 93.56 90 ASP A N 1
ATOM 708 C CA . ASP A 1 90 ? 10.959 -2.613 -17.784 1.00 93.56 90 ASP A CA 1
ATOM 709 C C . ASP A 1 90 ? 9.528 -2.586 -17.217 1.00 93.56 90 ASP A C 1
ATOM 711 O O . ASP A 1 90 ? 9.061 -3.499 -16.531 1.00 93.56 90 ASP A O 1
ATOM 715 N N . MET A 1 91 ? 8.813 -1.502 -17.510 1.00 91.81 91 MET A N 1
ATOM 716 C CA . MET A 1 91 ? 7.457 -1.287 -17.011 1.00 91.81 91 MET A CA 1
ATOM 717 C C . MET A 1 91 ? 6.435 -2.277 -17.576 1.00 91.81 91 MET A C 1
ATOM 719 O O . MET A 1 91 ? 5.424 -2.537 -16.926 1.00 91.81 91 MET A O 1
ATOM 723 N N . ASN A 1 92 ? 6.670 -2.850 -18.762 1.00 94.12 92 ASN A N 1
ATOM 724 C CA . ASN A 1 92 ? 5.743 -3.819 -19.350 1.00 94.12 92 ASN A CA 1
ATOM 725 C C . ASN A 1 92 ? 5.720 -5.108 -18.528 1.00 94.12 92 ASN A C 1
ATOM 727 O O . ASN A 1 92 ? 4.647 -5.573 -18.126 1.00 94.12 92 ASN A O 1
ATOM 731 N N . GLU A 1 93 ? 6.898 -5.654 -18.222 1.00 94.62 93 GLU A N 1
ATOM 732 C CA . GLU A 1 93 ? 7.006 -6.807 -17.330 1.00 94.62 93 GLU A CA 1
ATOM 733 C C . GLU A 1 93 ? 6.541 -6.438 -15.911 1.00 94.62 93 GLU A C 1
ATOM 735 O O . GLU A 1 93 ? 5.809 -7.200 -15.273 1.00 94.62 93 GLU A O 1
ATOM 740 N N . GLY A 1 94 ? 6.872 -5.233 -15.436 1.00 93.62 94 GLY A N 1
ATOM 741 C CA . GLY A 1 94 ? 6.441 -4.721 -14.135 1.00 93.62 94 GLY A CA 1
ATOM 742 C C . GLY A 1 94 ? 4.921 -4.716 -13.961 1.00 93.62 94 GLY A C 1
ATOM 743 O O . GLY A 1 94 ? 4.405 -5.278 -12.989 1.00 93.62 94 GLY A O 1
ATOM 744 N N . LEU A 1 95 ? 4.185 -4.164 -14.930 1.00 93.19 95 LEU A N 1
ATOM 745 C CA . LEU A 1 95 ? 2.718 -4.163 -14.951 1.00 93.19 95 LEU A CA 1
ATOM 746 C C . LEU A 1 95 ? 2.148 -5.583 -14.989 1.00 93.19 95 LEU A C 1
ATOM 748 O O . LEU A 1 95 ? 1.194 -5.894 -14.269 1.00 93.19 95 LEU A O 1
ATOM 752 N N . HIS A 1 96 ? 2.743 -6.471 -15.787 1.00 94.56 96 HIS A N 1
ATOM 753 C CA . HIS A 1 96 ? 2.283 -7.850 -15.899 1.00 94.56 96 HIS A CA 1
ATOM 754 C C . HIS A 1 96 ? 2.460 -8.624 -14.579 1.00 94.56 96 HIS A C 1
ATOM 756 O O . HIS A 1 96 ? 1.551 -9.340 -14.141 1.00 94.56 96 HIS A O 1
ATOM 762 N N . ARG A 1 97 ? 3.596 -8.441 -13.894 1.00 93.56 97 ARG A N 1
ATOM 763 C CA . ARG A 1 97 ? 3.866 -9.041 -12.576 1.00 93.56 97 ARG A CA 1
ATOM 764 C C . ARG A 1 97 ? 2.968 -8.463 -11.492 1.00 93.56 97 ARG A C 1
ATOM 766 O O . ARG A 1 97 ? 2.379 -9.234 -10.736 1.00 93.56 97 ARG A O 1
ATOM 773 N N . ALA A 1 98 ? 2.813 -7.141 -11.447 1.00 91.31 98 ALA A N 1
ATOM 774 C CA . ALA A 1 98 ? 1.914 -6.468 -10.513 1.00 91.31 98 ALA A CA 1
ATOM 775 C C . ALA A 1 98 ? 0.482 -6.999 -10.643 1.00 91.31 98 ALA A C 1
ATOM 777 O O . ALA A 1 98 ? -0.115 -7.425 -9.654 1.00 91.31 98 ALA A O 1
ATOM 778 N N . ARG A 1 99 ? -0.038 -7.086 -11.873 1.00 92.38 99 ARG A N 1
ATOM 779 C CA . ARG A 1 99 ? -1.379 -7.623 -12.130 1.00 92.38 99 ARG A CA 1
ATOM 780 C C . ARG A 1 99 ? -1.513 -9.089 -11.709 1.00 92.38 99 ARG A C 1
ATOM 782 O O . ARG A 1 99 ? -2.513 -9.443 -11.093 1.00 92.38 99 ARG A O 1
ATOM 789 N N . LYS A 1 100 ? -0.511 -9.940 -11.973 1.00 93.56 100 LYS A N 1
ATOM 790 C CA . LYS A 1 100 ? -0.496 -11.345 -11.509 1.00 93.56 100 LYS A CA 1
ATOM 791 C C . LYS A 1 100 ? -0.533 -11.464 -9.986 1.00 93.56 100 LYS A C 1
ATOM 793 O O . LYS A 1 100 ? -1.193 -12.360 -9.468 1.00 93.56 100 LYS A O 1
ATOM 798 N N . ILE A 1 101 ? 0.186 -10.601 -9.273 1.00 90.62 101 ILE A N 1
ATOM 799 C CA . ILE A 1 101 ? 0.176 -10.584 -7.806 1.00 90.62 101 ILE A CA 1
ATOM 800 C C . ILE A 1 101 ? -1.204 -10.178 -7.300 1.00 90.62 101 ILE A C 1
ATOM 802 O O . ILE A 1 101 ? -1.770 -10.890 -6.476 1.00 90.62 101 ILE A O 1
ATOM 806 N N . LEU A 1 102 ? -1.766 -9.091 -7.834 1.00 90.00 102 LEU A N 1
ATOM 807 C CA . LEU A 1 102 ? -3.103 -8.635 -7.461 1.00 90.00 102 LEU A CA 1
ATOM 808 C C . LEU A 1 102 ? -4.159 -9.715 -7.710 1.00 90.00 102 LEU A C 1
ATOM 810 O O . LEU A 1 102 ? -4.942 -9.986 -6.810 1.00 90.00 102 LEU A O 1
ATOM 814 N N . LEU A 1 103 ? -4.113 -10.393 -8.862 1.00 92.19 103 LEU A N 1
ATOM 815 C CA . LEU A 1 103 ? -5.001 -11.519 -9.172 1.00 92.19 103 LEU A CA 1
ATOM 816 C C . LEU A 1 103 ? -4.907 -12.641 -8.133 1.00 92.19 103 LEU A C 1
ATOM 818 O O . LEU A 1 103 ? -5.926 -13.110 -7.641 1.00 92.19 103 LEU A O 1
ATOM 822 N N . LYS A 1 104 ? -3.691 -13.042 -7.745 1.00 90.56 104 LYS A N 1
ATOM 823 C CA . LYS A 1 104 ? -3.505 -14.073 -6.712 1.00 90.56 104 LYS A CA 1
ATOM 824 C C . LYS A 1 104 ? -4.079 -13.650 -5.361 1.00 90.56 104 LYS A C 1
ATOM 826 O O . LYS A 1 104 ? -4.634 -14.483 -4.656 1.00 90.56 104 LYS A O 1
ATOM 831 N N . ILE A 1 105 ? -3.935 -12.378 -4.993 1.00 86.12 105 ILE A N 1
ATOM 832 C CA . ILE A 1 105 ? -4.481 -11.853 -3.736 1.00 86.12 105 ILE A CA 1
ATOM 833 C C . ILE A 1 105 ? -6.013 -11.836 -3.800 1.00 86.12 105 ILE A C 1
ATOM 835 O O . ILE A 1 105 ? -6.668 -12.309 -2.870 1.00 86.12 105 ILE A O 1
ATOM 839 N N . THR A 1 106 ? -6.590 -11.377 -4.912 1.00 87.19 106 THR A N 1
ATOM 840 C CA . THR A 1 106 ? -8.046 -11.373 -5.096 1.00 87.19 106 THR A CA 1
ATOM 841 C C . THR A 1 106 ? -8.627 -12.786 -5.146 1.00 87.19 106 THR A C 1
ATOM 843 O O . THR A 1 106 ? -9.678 -13.017 -4.555 1.00 87.19 106 THR A O 1
ATOM 846 N N . ASP A 1 107 ? -7.924 -13.755 -5.743 1.00 89.38 107 ASP A N 1
ATOM 847 C CA . ASP A 1 107 ? -8.315 -15.175 -5.751 1.00 89.38 107 ASP A CA 1
ATOM 848 C C . ASP A 1 107 ? -8.336 -15.779 -4.339 1.00 89.38 107 ASP A C 1
ATOM 850 O O . ASP A 1 107 ? -9.099 -16.701 -4.056 1.00 89.38 107 ASP A O 1
ATOM 854 N N . MET A 1 108 ? -7.534 -15.240 -3.415 1.00 85.75 108 MET A N 1
ATOM 855 C CA . MET A 1 108 ? -7.584 -15.610 -1.997 1.00 85.75 108 MET A CA 1
ATOM 856 C C . MET A 1 108 ? -8.778 -14.987 -1.255 1.00 85.75 108 MET A C 1
ATOM 858 O O . MET A 1 108 ? -8.911 -15.205 -0.052 1.00 85.75 108 MET A O 1
ATOM 862 N N . GLY A 1 109 ? -9.633 -14.216 -1.933 1.00 81.38 109 GLY A N 1
ATOM 863 C CA . GLY A 1 109 ? -10.757 -13.491 -1.338 1.00 81.38 109 GLY A CA 1
ATOM 864 C C . GLY A 1 109 ? -10.346 -12.203 -0.622 1.00 81.38 109 GLY A C 1
ATOM 865 O O . GLY A 1 109 ? -11.149 -11.638 0.124 1.00 81.38 109 GLY A O 1
ATOM 866 N N . LEU A 1 110 ? -9.105 -11.746 -0.825 1.00 81.38 110 LEU A N 1
ATOM 867 C CA . LEU A 1 110 ? -8.566 -10.571 -0.158 1.00 81.38 110 LEU A CA 1
ATOM 868 C C . LEU A 1 110 ? -8.720 -9.315 -1.031 1.00 81.38 110 LEU A C 1
ATOM 870 O O . LEU A 1 110 ? -8.335 -9.325 -2.202 1.00 81.38 110 LEU A O 1
ATOM 874 N N . PRO A 1 111 ? -9.247 -8.212 -0.476 1.00 79.69 111 PRO A N 1
ATOM 875 C CA . PRO A 1 111 ? -9.258 -6.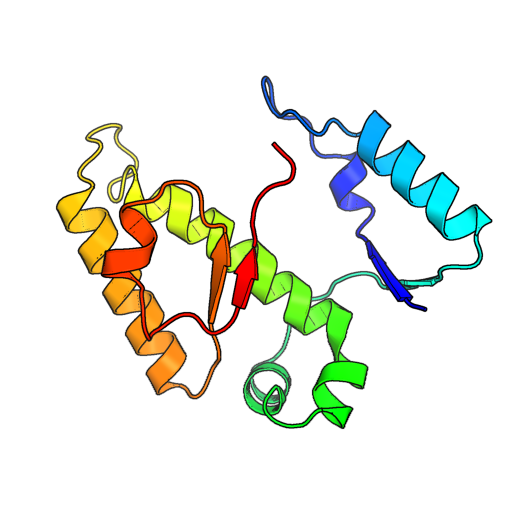921 -1.143 1.00 79.69 111 PRO A CA 1
ATOM 876 C C . PRO A 1 111 ? -7.836 -6.392 -1.322 1.00 79.69 111 PRO A C 1
ATOM 878 O O . PRO A 1 111 ? -6.947 -6.662 -0.512 1.00 79.69 111 PRO A O 1
ATOM 881 N N . THR A 1 112 ? -7.631 -5.572 -2.351 1.00 84.31 112 THR A N 1
ATOM 882 C CA . THR A 1 112 ? -6.343 -4.911 -2.581 1.00 84.31 112 THR A CA 1
ATOM 883 C C . THR A 1 112 ? -6.496 -3.400 -2.689 1.00 84.31 112 THR A C 1
ATOM 885 O O . THR A 1 112 ? -7.536 -2.884 -3.108 1.00 84.31 112 THR A O 1
ATOM 888 N N . ALA A 1 113 ? -5.435 -2.696 -2.305 1.00 82.75 113 ALA A N 1
ATOM 889 C CA . ALA A 1 113 ? -5.339 -1.249 -2.363 1.00 82.75 113 ALA A CA 1
ATOM 890 C C . ALA A 1 113 ? -4.072 -0.817 -3.101 1.00 82.75 113 ALA A C 1
ATOM 892 O O . ALA A 1 113 ? -3.049 -1.497 -3.024 1.00 82.75 113 ALA A O 1
ATOM 893 N N . THR A 1 114 ? -4.117 0.340 -3.760 1.00 82.44 114 THR A N 1
ATOM 894 C CA . THR A 1 114 ? -2.915 0.995 -4.296 1.00 82.44 114 THR A CA 1
ATOM 895 C C . THR A 1 114 ? -3.006 2.517 -4.182 1.00 82.44 114 THR A C 1
ATOM 897 O O . THR A 1 114 ? -4.092 3.082 -4.110 1.00 82.44 114 THR A O 1
ATOM 900 N N . GLU A 1 115 ? -1.864 3.199 -4.193 1.00 81.69 115 GLU A N 1
ATOM 901 C CA . GLU A 1 115 ? -1.786 4.641 -4.440 1.00 81.69 115 GLU A CA 1
ATOM 902 C C . GLU A 1 115 ? -1.792 4.867 -5.957 1.00 81.69 115 GLU A C 1
ATOM 904 O O . GLU A 1 115 ? -1.109 4.155 -6.699 1.00 81.69 115 GLU A O 1
ATOM 909 N N . VAL A 1 116 ? -2.576 5.837 -6.422 1.00 81.19 116 VAL A N 1
ATOM 910 C CA . VAL A 1 116 ? -2.607 6.263 -7.823 1.00 81.19 116 VAL A CA 1
ATOM 911 C C . VAL A 1 116 ? -1.577 7.368 -8.005 1.00 81.19 116 VAL A C 1
ATOM 913 O O . VAL A 1 116 ? -1.709 8.451 -7.442 1.00 81.19 116 VAL A O 1
ATOM 916 N N . LEU A 1 117 ? -0.533 7.072 -8.776 1.00 81.19 117 LEU A N 1
ATOM 917 C CA . LEU A 1 117 ? 0.625 7.954 -8.959 1.00 81.19 117 LEU A CA 1
ATOM 918 C C . LEU A 1 117 ? 0.658 8.630 -10.328 1.00 81.19 117 LEU A C 1
ATOM 920 O O . LEU A 1 117 ? 1.322 9.648 -10.503 1.00 81.19 117 LEU A O 1
ATOM 924 N N . ASP A 1 118 ? -0.043 8.049 -11.291 1.00 82.50 118 ASP A N 1
ATOM 925 C CA . ASP A 1 118 ? -0.125 8.499 -12.669 1.00 82.50 118 ASP A CA 1
ATOM 926 C C . ASP A 1 118 ? -1.490 8.074 -13.249 1.00 82.50 118 ASP A C 1
ATOM 928 O O . ASP A 1 118 ? -2.138 7.171 -12.708 1.00 82.50 118 ASP A O 1
ATOM 932 N N . PRO A 1 119 ? -1.968 8.714 -14.328 1.00 83.50 119 PRO A N 1
ATOM 933 C CA . PRO A 1 119 ? -3.286 8.421 -14.889 1.00 83.50 119 PRO A CA 1
ATOM 934 C C . PRO A 1 119 ? -3.346 7.124 -15.720 1.00 83.50 119 PRO A C 1
ATOM 936 O O . PRO A 1 119 ? -4.440 6.710 -16.108 1.00 83.50 119 PRO A O 1
ATOM 939 N N . ILE A 1 120 ? -2.209 6.484 -16.015 1.00 87.88 120 ILE A N 1
ATOM 940 C CA . ILE A 1 120 ? -2.099 5.347 -16.939 1.00 87.88 120 ILE A CA 1
ATOM 941 C C . ILE A 1 120 ? -2.136 4.019 -16.176 1.00 87.88 120 ILE A C 1
ATOM 943 O O . ILE A 1 120 ? -2.953 3.156 -16.495 1.00 87.88 120 ILE A O 1
ATOM 947 N N . THR A 1 121 ? -1.309 3.853 -15.141 1.00 87.31 121 THR A N 1
ATOM 948 C CA . THR A 1 121 ? -1.211 2.626 -14.331 1.00 87.31 121 THR A CA 1
ATOM 949 C C . THR A 1 121 ? -2.566 2.118 -13.817 1.00 87.31 121 THR A C 1
ATOM 951 O O . THR A 1 121 ? -2.820 0.913 -13.918 1.00 87.31 121 THR A O 1
ATOM 954 N N . PRO A 1 122 ? -3.494 2.974 -13.337 1.00 87.50 122 PRO A N 1
ATOM 955 C CA . PRO A 1 122 ? -4.809 2.523 -12.892 1.00 87.50 122 PRO A CA 1
ATOM 956 C C . PRO A 1 122 ? -5.604 1.793 -13.972 1.00 87.50 122 PRO A C 1
ATOM 958 O O . PRO A 1 122 ? -6.340 0.876 -13.634 1.00 87.50 122 PRO A O 1
ATOM 961 N N . GLN A 1 123 ? -5.430 2.117 -15.257 1.00 87.94 123 GLN A N 1
ATOM 962 C CA . GLN A 1 123 ? -6.130 1.428 -16.351 1.00 87.94 123 GLN A CA 1
ATOM 963 C C . GLN A 1 123 ? -5.734 -0.056 -16.441 1.00 87.94 123 GLN A C 1
ATOM 965 O O . GLN A 1 123 ? -6.55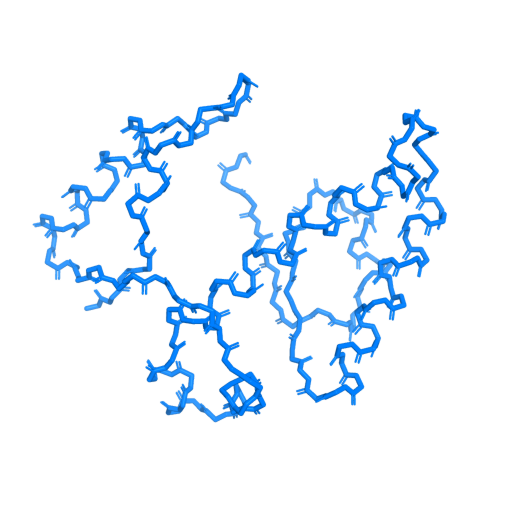2 -0.901 -16.795 1.00 87.94 123 GLN A O 1
ATOM 970 N N . TYR A 1 124 ? -4.497 -0.395 -16.063 1.00 89.75 124 TYR A N 1
ATOM 971 C CA . TYR A 1 124 ? -3.978 -1.767 -16.078 1.00 89.75 124 TYR A CA 1
ATOM 972 C C . TYR A 1 124 ? -4.324 -2.561 -14.819 1.00 89.75 124 TYR A C 1
ATOM 974 O O . TYR A 1 124 ? -4.356 -3.795 -14.851 1.00 89.75 124 TYR A O 1
ATOM 982 N N . LEU A 1 125 ? -4.565 -1.874 -13.702 1.00 89.06 125 LEU A N 1
ATOM 983 C CA . LEU A 1 125 ? -4.888 -2.488 -12.409 1.00 89.06 125 LEU A CA 1
ATOM 984 C C . LEU A 1 125 ? -6.384 -2.390 -12.066 1.00 89.06 125 LEU A C 1
ATOM 986 O O . LEU A 1 125 ? -6.834 -2.994 -11.090 1.00 89.06 125 LEU A O 1
ATOM 990 N N . ALA A 1 126 ? -7.158 -1.668 -12.881 1.00 81.56 126 ALA A N 1
ATOM 991 C CA . ALA A 1 126 ? -8.594 -1.506 -12.729 1.00 81.56 126 ALA A CA 1
ATOM 992 C C . ALA A 1 126 ? -9.293 -2.868 -12.605 1.00 81.56 126 ALA A C 1
ATOM 994 O O . ALA A 1 126 ? -8.948 -3.846 -13.279 1.00 81.56 126 ALA A O 1
ATOM 995 N N . GLY A 1 127 ? -10.266 -2.924 -11.696 1.00 85.50 127 GLY A N 1
ATOM 996 C CA . GLY A 1 127 ? -11.027 -4.131 -11.371 1.00 85.50 127 GLY A CA 1
ATOM 997 C C . GLY A 1 127 ? -10.370 -5.065 -10.350 1.00 85.50 127 GLY A C 1
ATOM 998 O O . GLY A 1 127 ? -11.049 -5.958 -9.860 1.00 85.50 127 GLY A O 1
ATOM 999 N N . LEU A 1 128 ? -9.095 -4.866 -9.994 1.00 89.12 128 LEU A N 1
ATOM 1000 C CA . LEU A 1 128 ? -8.416 -5.670 -8.963 1.00 89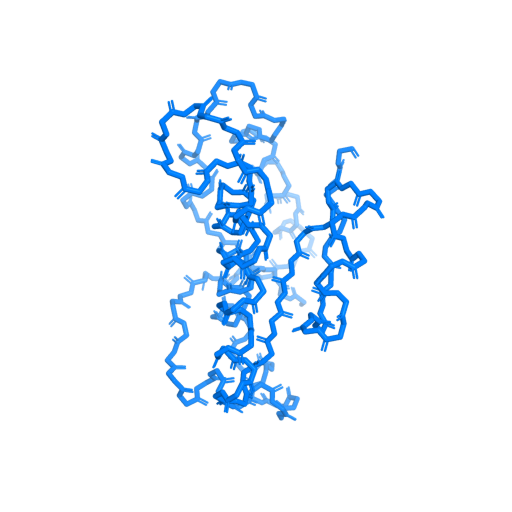.12 128 LEU A CA 1
ATOM 1001 C C . LEU A 1 128 ? -8.213 -4.919 -7.646 1.00 89.12 128 LEU A C 1
ATOM 1003 O O . LEU A 1 128 ? -7.913 -5.538 -6.629 1.00 89.12 128 LEU A O 1
ATOM 1007 N N . VAL A 1 129 ? -8.393 -3.599 -7.667 1.00 85.75 129 VAL A N 1
ATOM 1008 C CA . VAL A 1 129 ? -8.203 -2.685 -6.539 1.00 85.75 129 VAL A CA 1
ATOM 1009 C C . VAL A 1 129 ? -9.566 -2.198 -6.052 1.00 85.75 129 VAL A C 1
ATOM 1011 O O . VAL A 1 129 ? -10.355 -1.691 -6.847 1.00 85.75 129 VAL A O 1
ATOM 1014 N N . CYS A 1 130 ? -9.838 -2.316 -4.751 1.00 80.75 130 CYS A N 1
ATOM 1015 C CA . CYS A 1 130 ? -11.091 -1.859 -4.139 1.00 80.75 130 CYS A CA 1
ATOM 1016 C C . CYS A 1 130 ? -10.966 -0.503 -3.428 1.00 80.75 130 CYS A C 1
ATOM 1018 O O . CYS A 1 130 ? -11.977 0.135 -3.144 1.00 80.75 130 CYS A O 1
ATOM 1020 N N . TRP A 1 131 ? -9.742 -0.062 -3.125 1.00 79.69 131 TRP A N 1
ATOM 1021 C CA . TRP A 1 131 ? -9.470 1.245 -2.534 1.00 79.69 131 TRP A CA 1
ATOM 1022 C C . TRP A 1 131 ? -8.224 1.868 -3.156 1.00 79.69 131 TRP A C 1
ATOM 1024 O O . TRP A 1 131 ? -7.184 1.221 -3.279 1.00 79.69 131 TRP A O 1
ATOM 1034 N N . ALA A 1 132 ? -8.339 3.132 -3.546 1.00 80.00 132 ALA A N 1
ATOM 1035 C CA . ALA A 1 132 ? -7.252 3.889 -4.136 1.00 80.00 132 ALA A CA 1
ATOM 1036 C C . ALA A 1 132 ? -6.924 5.101 -3.261 1.00 80.00 132 ALA A C 1
ATOM 1038 O O . ALA A 1 132 ? -7.817 5.877 -2.920 1.00 80.00 132 ALA A O 1
ATOM 1039 N N . ALA A 1 133 ? -5.647 5.274 -2.927 1.00 76.94 133 ALA A N 1
ATOM 1040 C CA . ALA A 1 133 ? -5.153 6.494 -2.303 1.00 76.94 133 ALA A CA 1
ATOM 1041 C C . ALA A 1 133 ? -4.697 7.488 -3.375 1.00 76.94 133 ALA A C 1
ATOM 1043 O O . ALA A 1 133 ? -4.068 7.098 -4.359 1.00 76.94 133 ALA A O 1
ATOM 1044 N N . ILE A 1 134 ? -4.953 8.773 -3.152 1.00 76.94 134 ILE A N 1
ATOM 1045 C CA . ILE A 1 134 ? -4.267 9.858 -3.856 1.00 76.94 134 ILE A CA 1
ATOM 1046 C C . ILE A 1 134 ? -3.283 10.451 -2.855 1.00 76.94 134 ILE A C 1
ATOM 1048 O O . ILE A 1 134 ? -3.678 10.823 -1.747 1.00 76.94 134 ILE A O 1
ATOM 1052 N N . GLY A 1 135 ? -2.002 10.481 -3.215 1.00 70.06 135 GLY A N 1
ATOM 1053 C CA . GLY A 1 135 ? -0.976 11.075 -2.366 1.00 70.06 135 GLY A CA 1
ATOM 1054 C C . GLY A 1 135 ? -1.257 12.557 -2.118 1.00 70.06 135 GLY A C 1
ATOM 1055 O O . GLY A 1 135 ? -1.788 13.248 -2.977 1.00 70.06 135 GLY A O 1
ATOM 1056 N N . ALA A 1 136 ? -0.860 13.072 -0.957 1.00 67.62 136 ALA A N 1
ATOM 1057 C CA . ALA A 1 136 ? -1.042 14.483 -0.599 1.00 67.62 136 ALA A CA 1
ATOM 1058 C C . ALA A 1 136 ? -0.104 15.461 -1.352 1.00 67.62 136 ALA A C 1
ATOM 1060 O O . ALA A 1 136 ? 0.036 16.606 -0.925 1.00 67.62 136 ALA A O 1
ATOM 1061 N N . ARG A 1 137 ? 0.595 14.994 -2.398 1.00 58.41 137 ARG A N 1
ATOM 1062 C CA . ARG A 1 137 ? 1.594 15.765 -3.157 1.00 58.41 137 ARG A CA 1
ATOM 1063 C C . ARG A 1 137 ? 0.954 16.546 -4.293 1.00 58.41 137 ARG A C 1
ATOM 1065 O O . ARG A 1 137 ? -0.008 16.016 -4.885 1.00 58.41 137 ARG A O 1
#